Protein AF-A0A353ESQ9-F1 (afdb_monomer_lite)

Sequence (88 aa):
MGLQTERNQEQANLFSKDIQVAGDYLLEQYMGNVWPNMNIDWGTYKSHLGHEYELEGYGCFRCHDDEHETKKGKVISQDCDFCHDDPP

pLDDT: mean 89.02, std 9.3, range [56.88, 97.94]

Foldseek 3Di:
DVVVCVVPVVVCVVCVVVVVVVVVVVVVVQVVQDDVVVPTDVPPDDDLPAQPPVVVVSHPCVQQVLPPADPVSDGDHPPPVVPDPDDD

Secondary structure (DSSP, 8-state):
-HHHHHH-HHHHHHTHHHHHHHHHHHHHHHHHH-BGGGTB-TTSS---SSSTTGGGT-SGGGT-SS----TTS------GGGT--S--

Structure (mmCIF, N/CA/C/O backbone):
data_AF-A0A353ESQ9-F1
#
_entry.id   AF-A0A353ESQ9-F1
#
loop_
_atom_site.group_PDB
_atom_site.id
_atom_site.type_symbol
_atom_site.label_atom_id
_atom_site.label_alt_id
_atom_site.label_comp_id
_atom_site.label_asym_id
_atom_site.label_entity_id
_atom_site.label_seq_id
_atom_site.pdbx_PDB_ins_code
_atom_site.Cartn_x
_atom_site.Cartn_y
_atom_site.Cartn_z
_atom_site.occupancy
_atom_site.B_iso_or_equiv
_atom_site.auth_seq_id
_atom_site.auth_comp_id
_atom_site.auth_asym_id
_atom_site.auth_atom_id
_atom_site.pdbx_PDB_model_num
ATOM 1 N N . MET A 1 1 ? 18.547 -8.313 -17.520 1.00 78.31 1 MET A N 1
ATOM 2 C CA . MET A 1 1 ? 18.909 -7.585 -18.760 1.00 78.31 1 MET A CA 1
ATOM 3 C C . MET A 1 1 ? 18.208 -8.100 -20.016 1.00 78.31 1 MET A C 1
ATOM 5 O O . MET A 1 1 ? 17.735 -7.256 -20.759 1.00 78.31 1 MET A O 1
ATOM 9 N N . GLY A 1 2 ? 18.069 -9.417 -20.242 1.00 83.75 2 GLY A N 1
ATOM 10 C CA . GLY A 1 2 ? 17.519 -9.980 -21.497 1.00 83.75 2 GLY A CA 1
ATOM 11 C C . GLY A 1 2 ? 16.232 -9.325 -22.027 1.00 83.75 2 GLY A C 1
ATOM 12 O O . GLY A 1 2 ? 16.233 -8.805 -23.134 1.00 83.75 2 GLY A O 1
ATOM 13 N N . LEU A 1 3 ? 15.180 -9.221 -21.206 1.00 88.94 3 LEU A N 1
ATOM 14 C CA . LEU A 1 3 ? 13.920 -8.580 -21.625 1.00 88.94 3 LEU A CA 1
ATOM 15 C C . LEU A 1 3 ? 14.058 -7.084 -21.962 1.00 88.94 3 LEU A C 1
ATOM 17 O O . LEU A 1 3 ? 13.329 -6.566 -22.801 1.00 88.94 3 LEU A O 1
ATOM 21 N N . GLN A 1 4 ? 14.973 -6.364 -21.304 1.00 91.81 4 GLN A N 1
ATOM 22 C CA . GLN A 1 4 ? 15.198 -4.941 -21.598 1.00 91.81 4 GLN A CA 1
ATOM 23 C C . GLN A 1 4 ? 15.967 -4.769 -22.907 1.00 91.81 4 GLN A C 1
ATOM 25 O O . GLN A 1 4 ? 15.683 -3.864 -23.686 1.00 91.81 4 GLN A O 1
ATOM 30 N N . THR A 1 5 ? 16.884 -5.690 -23.186 1.00 93.38 5 THR A N 1
ATOM 31 C CA . THR A 1 5 ? 17.598 -5.772 -24.457 1.00 93.38 5 THR A CA 1
ATOM 32 C C . THR A 1 5 ? 16.660 -6.040 -25.639 1.00 93.38 5 THR A C 1
ATOM 34 O O . THR A 1 5 ? 16.842 -5.430 -26.689 1.00 93.38 5 THR A O 1
ATOM 37 N N . GLU A 1 6 ? 15.630 -6.875 -25.465 1.00 95.56 6 GLU A N 1
ATOM 38 C CA . GLU A 1 6 ? 14.596 -7.104 -26.490 1.00 95.56 6 GLU A CA 1
ATOM 39 C C . GLU A 1 6 ? 13.764 -5.848 -26.793 1.00 95.56 6 GLU A C 1
ATOM 41 O O . GLU A 1 6 ? 13.306 -5.671 -27.920 1.00 95.56 6 GLU A O 1
ATOM 46 N N . ARG A 1 7 ? 13.584 -4.954 -25.810 1.00 93.69 7 ARG A N 1
ATOM 47 C CA . ARG A 1 7 ? 12.870 -3.680 -25.996 1.00 93.69 7 ARG A CA 1
ATOM 48 C C . ARG A 1 7 ? 13.727 -2.651 -26.723 1.00 93.69 7 ARG A C 1
ATOM 50 O O . ARG A 1 7 ? 13.259 -2.024 -27.669 1.00 93.69 7 ARG A O 1
ATOM 57 N N . ASN A 1 8 ? 14.957 -2.450 -26.254 1.00 96.94 8 ASN A N 1
ATOM 58 C CA . ASN A 1 8 ? 15.937 -1.567 -26.875 1.00 96.94 8 ASN A CA 1
ATOM 59 C C . ASN A 1 8 ? 17.345 -1.899 -26.357 1.00 96.94 8 ASN A C 1
ATOM 61 O O . ASN A 1 8 ? 17.696 -1.578 -25.221 1.00 96.94 8 ASN A O 1
ATOM 65 N N . GLN A 1 9 ? 18.170 -2.509 -27.207 1.00 96.06 9 GLN A N 1
ATOM 66 C CA . GLN A 1 9 ? 19.533 -2.911 -26.859 1.00 96.06 9 GLN A CA 1
ATOM 67 C C . GLN A 1 9 ? 20.428 -1.730 -26.457 1.00 96.06 9 GLN A C 1
ATOM 69 O O . GLN A 1 9 ? 21.205 -1.855 -25.510 1.00 96.06 9 GLN A O 1
ATOM 74 N N . GLU A 1 10 ? 20.345 -0.608 -27.173 1.00 97.38 10 GLU A N 1
ATOM 75 C CA . GLU A 1 10 ? 21.197 0.561 -26.942 1.00 97.38 10 GLU A CA 1
ATOM 76 C C . GLU A 1 10 ? 20.886 1.198 -25.585 1.00 97.38 10 GLU A C 1
ATOM 78 O O . GLU A 1 10 ? 21.786 1.384 -24.766 1.00 97.38 10 GLU A O 1
ATOM 83 N N . GLN A 1 11 ? 19.603 1.430 -25.296 1.00 96.19 11 GLN A N 1
ATOM 84 C CA . GLN A 1 11 ? 19.164 1.959 -24.004 1.00 96.19 11 GLN A CA 1
ATOM 85 C C . GLN A 1 11 ? 19.447 0.983 -22.859 1.00 96.19 11 GLN A C 1
ATOM 87 O O . GLN A 1 11 ? 19.931 1.402 -21.810 1.00 96.19 11 GLN A O 1
ATOM 92 N N . ALA A 1 12 ? 19.202 -0.317 -23.050 1.00 95.38 12 ALA A N 1
ATOM 93 C CA . ALA A 1 12 ? 19.491 -1.323 -22.030 1.00 95.38 12 ALA A CA 1
ATOM 94 C C . ALA A 1 12 ? 20.985 -1.364 -21.672 1.00 95.38 12 ALA A C 1
ATOM 96 O O . ALA A 1 12 ? 21.333 -1.549 -20.508 1.00 95.38 12 ALA A O 1
ATOM 97 N N . ASN A 1 13 ? 21.870 -1.161 -22.650 1.00 96.00 13 ASN A N 1
ATOM 98 C CA . ASN A 1 13 ? 23.306 -1.074 -22.399 1.00 96.00 13 ASN A CA 1
ATOM 99 C C . ASN A 1 13 ? 23.669 0.230 -21.679 1.00 96.00 13 ASN A C 1
ATOM 101 O O . ASN A 1 13 ? 24.383 0.185 -20.673 1.00 96.00 13 ASN A O 1
ATOM 105 N N . LEU A 1 14 ? 23.139 1.364 -22.155 1.00 97.75 14 LEU A N 1
ATOM 106 C CA . LEU A 1 14 ? 23.387 2.690 -21.585 1.00 97.75 14 LEU A CA 1
ATOM 107 C C . LEU A 1 14 ? 22.976 2.773 -20.106 1.00 97.75 14 LEU A C 1
ATOM 109 O O . LEU A 1 14 ? 23.732 3.298 -19.295 1.00 97.75 14 LEU A O 1
ATOM 113 N N . PHE A 1 15 ? 21.825 2.199 -19.748 1.00 97.19 15 PHE A N 1
ATOM 114 C CA . PHE A 1 15 ? 21.258 2.230 -18.392 1.00 97.19 15 PHE A CA 1
ATOM 115 C C . PHE A 1 15 ? 21.422 0.909 -17.626 1.00 97.19 15 PHE A C 1
ATOM 117 O O . PHE A 1 15 ? 20.694 0.636 -16.673 1.00 97.19 15 PHE A O 1
ATOM 124 N N . SER A 1 16 ? 22.368 0.058 -18.034 1.00 96.00 16 SER A N 1
ATOM 125 C CA . SER A 1 16 ? 22.522 -1.300 -17.488 1.00 96.00 16 SER A CA 1
ATOM 126 C C . SER A 1 16 ? 22.658 -1.341 -15.963 1.00 96.00 16 SER A C 1
ATOM 128 O O . SER A 1 16 ? 22.052 -2.197 -15.318 1.00 96.00 16 SER A O 1
ATOM 130 N N . LYS A 1 17 ? 23.402 -0.395 -15.381 1.00 97.19 17 LYS A N 1
ATOM 131 C CA . LYS A 1 17 ? 23.576 -0.286 -13.929 1.00 97.19 17 LYS A CA 1
ATOM 132 C C . LYS A 1 17 ? 22.276 0.089 -13.218 1.00 97.19 17 LYS A C 1
ATOM 134 O O . LYS A 1 17 ? 21.929 -0.550 -12.232 1.00 97.19 17 LYS A O 1
ATOM 139 N N . ASP A 1 18 ? 21.549 1.078 -13.726 1.00 97.12 18 ASP A N 1
ATOM 140 C CA . ASP A 1 18 ? 20.296 1.530 -13.112 1.00 97.12 18 ASP A CA 1
ATOM 141 C C . ASP A 1 18 ? 19.229 0.434 -13.172 1.00 97.12 18 ASP A C 1
ATOM 143 O O . ASP A 1 18 ? 18.509 0.207 -12.204 1.00 97.12 18 ASP A O 1
ATOM 147 N N . ILE A 1 19 ? 19.184 -0.317 -14.278 1.00 95.75 19 ILE A N 1
ATOM 148 C CA . ILE A 1 19 ? 18.295 -1.474 -14.430 1.00 95.75 19 ILE A CA 1
ATOM 149 C C . ILE A 1 19 ? 18.631 -2.568 -13.410 1.00 95.75 19 ILE A C 1
ATOM 151 O O . ILE A 1 19 ? 17.716 -3.182 -12.862 1.00 95.75 19 ILE A O 1
ATOM 155 N N . GLN A 1 20 ? 19.916 -2.829 -13.152 1.00 95.38 20 GLN A N 1
ATOM 156 C CA . GLN A 1 20 ? 20.330 -3.795 -12.128 1.00 95.38 20 GLN A CA 1
ATOM 157 C C . GLN A 1 20 ? 19.910 -3.333 -10.731 1.00 95.38 20 GLN A C 1
ATOM 159 O O . GLN A 1 20 ? 19.238 -4.085 -10.034 1.00 95.38 20 GLN A O 1
ATOM 164 N N . VAL A 1 21 ? 20.204 -2.080 -10.372 1.00 97.75 21 VAL A N 1
ATOM 165 C CA . VAL A 1 21 ? 19.818 -1.501 -9.073 1.00 97.75 21 VAL A CA 1
ATOM 166 C C . VAL A 1 21 ? 18.301 -1.546 -8.870 1.00 97.75 21 VAL A C 1
ATOM 168 O O . VAL A 1 21 ? 17.831 -1.940 -7.805 1.00 97.75 21 VAL A O 1
ATOM 171 N 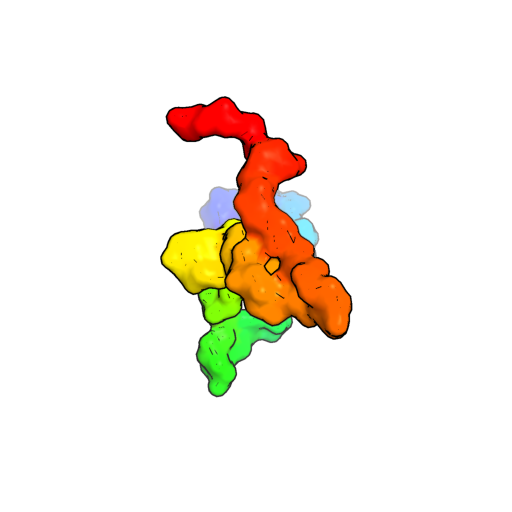N . ALA A 1 22 ? 17.521 -1.195 -9.895 1.00 96.75 22 ALA A N 1
ATOM 172 C CA . ALA A 1 22 ? 16.066 -1.287 -9.839 1.00 96.75 22 ALA A CA 1
ATOM 173 C C . ALA A 1 22 ? 15.583 -2.739 -9.680 1.00 96.75 22 ALA A C 1
ATOM 175 O O . ALA A 1 22 ? 14.647 -2.994 -8.925 1.00 96.75 22 ALA A O 1
ATOM 176 N N . GLY A 1 23 ? 16.218 -3.694 -10.365 1.00 95.88 23 GLY A N 1
ATOM 177 C CA . GLY A 1 23 ? 15.899 -5.117 -10.246 1.00 95.88 23 GLY A CA 1
ATOM 178 C C . GLY A 1 23 ? 16.151 -5.666 -8.842 1.00 95.88 23 GLY A C 1
ATOM 179 O O . GLY A 1 23 ? 15.278 -6.336 -8.292 1.00 95.88 23 GLY A O 1
ATOM 180 N N . ASP A 1 24 ? 17.301 -5.337 -8.253 1.00 97.19 24 ASP A N 1
ATOM 181 C CA . ASP A 1 24 ? 17.662 -5.756 -6.895 1.00 97.19 24 ASP A CA 1
ATOM 182 C C . ASP A 1 24 ? 16.687 -5.177 -5.864 1.00 97.19 24 ASP A C 1
ATOM 184 O O . ASP A 1 24 ? 16.178 -5.908 -5.014 1.00 97.19 24 ASP A O 1
ATOM 188 N N . TYR A 1 25 ? 16.344 -3.891 -5.997 1.00 97.88 25 TYR A N 1
ATOM 189 C CA . TYR A 1 25 ? 15.353 -3.246 -5.138 1.00 97.88 25 TYR A CA 1
ATOM 190 C C . TYR A 1 25 ? 13.983 -3.934 -5.228 1.00 97.88 25 TYR A C 1
ATOM 192 O O . TYR A 1 25 ? 13.380 -4.251 -4.205 1.00 97.88 25 TYR A O 1
ATOM 200 N N . LEU A 1 26 ? 13.493 -4.215 -6.441 1.00 96.88 26 LEU A N 1
ATOM 201 C CA . LEU A 1 26 ? 12.210 -4.900 -6.628 1.00 96.88 26 LEU A CA 1
ATOM 202 C C . LEU A 1 26 ? 12.214 -6.313 -6.031 1.00 96.88 26 LEU A C 1
ATOM 204 O O . LEU A 1 26 ? 11.215 -6.720 -5.437 1.00 96.88 26 LEU A O 1
ATOM 208 N N . LEU A 1 27 ? 13.320 -7.050 -6.167 1.00 97.00 27 LEU A N 1
ATOM 209 C CA . LEU A 1 27 ? 13.465 -8.376 -5.569 1.00 97.00 27 LEU A CA 1
ATOM 210 C C . LEU A 1 27 ? 13.423 -8.302 -4.039 1.00 97.00 27 LEU A C 1
ATOM 212 O O . LEU A 1 27 ? 12.691 -9.070 -3.418 1.00 97.00 27 LEU A O 1
ATOM 216 N N . GLU A 1 28 ? 14.159 -7.364 -3.441 1.00 97.94 28 GLU A N 1
ATOM 217 C CA . GLU A 1 28 ? 14.152 -7.135 -1.994 1.00 97.94 28 GLU A CA 1
ATOM 218 C C . GLU A 1 28 ? 12.740 -6.811 -1.491 1.00 97.94 28 GLU A C 1
ATOM 220 O O . GLU A 1 28 ? 12.262 -7.435 -0.542 1.00 97.94 28 GLU A O 1
ATOM 225 N N . GLN A 1 29 ? 12.029 -5.901 -2.167 1.00 97.06 29 GLN A N 1
ATOM 226 C CA . GLN A 1 29 ? 10.659 -5.553 -1.787 1.00 97.06 29 GLN A CA 1
ATOM 227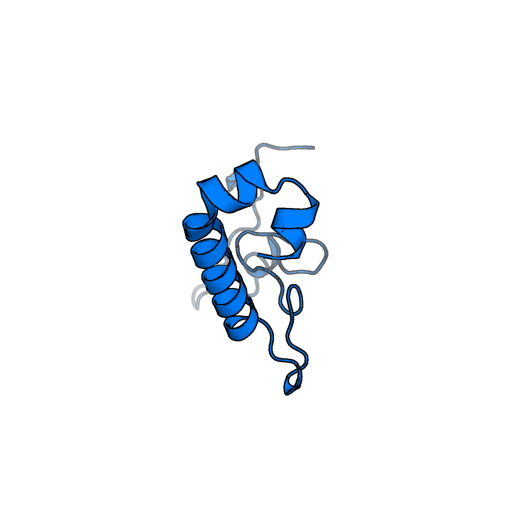 C C . GLN A 1 29 ? 9.706 -6.743 -1.931 1.00 97.06 29 GLN A C 1
ATOM 229 O O . GLN A 1 29 ? 8.872 -6.968 -1.055 1.00 97.06 29 GLN A O 1
ATOM 234 N N . TYR A 1 30 ? 9.830 -7.537 -2.996 1.00 96.25 30 TYR A N 1
ATOM 235 C CA . TYR A 1 30 ? 9.011 -8.733 -3.173 1.00 96.25 30 TYR A CA 1
ATOM 236 C C . TYR A 1 30 ? 9.253 -9.748 -2.048 1.00 96.25 30 TYR A C 1
ATOM 238 O O . TYR A 1 30 ? 8.301 -10.212 -1.426 1.00 96.25 30 TYR A O 1
ATOM 246 N N . MET A 1 31 ? 10.518 -10.051 -1.743 1.00 96.06 31 MET A N 1
ATOM 247 C CA . MET A 1 31 ? 10.877 -11.008 -0.692 1.00 96.06 31 MET A CA 1
ATOM 248 C C . MET A 1 31 ? 10.481 -10.530 0.710 1.00 96.06 31 MET A C 1
ATOM 250 O O . MET A 1 31 ? 10.165 -11.357 1.561 1.00 96.06 31 MET A O 1
ATOM 254 N N . GLY A 1 32 ? 10.477 -9.217 0.955 1.00 95.00 32 GLY A N 1
ATOM 255 C CA . GLY A 1 32 ? 10.039 -8.642 2.227 1.00 95.00 32 GLY A CA 1
ATOM 256 C C . GLY A 1 32 ? 8.520 -8.654 2.433 1.00 95.00 32 GLY A C 1
ATOM 257 O O . GLY A 1 32 ? 8.068 -8.753 3.572 1.00 95.00 32 GLY A O 1
ATOM 258 N N . ASN A 1 33 ? 7.727 -8.585 1.358 1.00 94.69 33 ASN A N 1
ATOM 259 C CA . ASN A 1 33 ? 6.276 -8.367 1.445 1.00 94.69 33 ASN A CA 1
ATOM 260 C C . ASN A 1 33 ? 5.420 -9.571 1.013 1.00 94.69 33 ASN A C 1
ATOM 262 O O . ASN A 1 33 ? 4.253 -9.636 1.390 1.00 94.69 33 ASN A O 1
ATOM 266 N N . VAL A 1 34 ? 5.965 -10.541 0.269 1.00 96.88 34 VAL A N 1
ATOM 267 C CA . VAL A 1 34 ? 5.219 -11.719 -0.210 1.00 96.88 34 VAL A CA 1
ATOM 268 C C . VAL A 1 34 ? 5.666 -12.980 0.529 1.00 96.88 34 VAL A C 1
ATOM 270 O O . VAL A 1 34 ? 6.806 -13.423 0.400 1.00 96.88 34 VAL A O 1
ATOM 273 N N . TRP A 1 35 ? 4.744 -13.590 1.278 1.00 97.38 35 TRP A N 1
ATOM 274 C CA . TRP A 1 35 ? 4.985 -14.760 2.128 1.00 97.38 35 TRP A CA 1
ATOM 275 C C . TRP A 1 35 ? 3.983 -15.885 1.806 1.00 97.38 35 TRP A C 1
ATOM 277 O O . TRP A 1 35 ? 2.965 -16.031 2.492 1.00 97.38 35 TRP A O 1
ATOM 287 N N . PRO A 1 36 ? 4.266 -16.737 0.798 1.00 95.94 36 PRO A N 1
ATOM 288 C CA . PRO A 1 36 ? 3.300 -17.716 0.290 1.00 95.94 36 PRO A CA 1
ATOM 289 C C . PRO A 1 36 ? 2.811 -18.730 1.329 1.00 95.94 36 PRO A C 1
ATOM 291 O O . PRO A 1 36 ? 1.625 -19.031 1.380 1.00 95.94 36 PRO A O 1
ATOM 294 N N . ASN A 1 37 ? 3.690 -1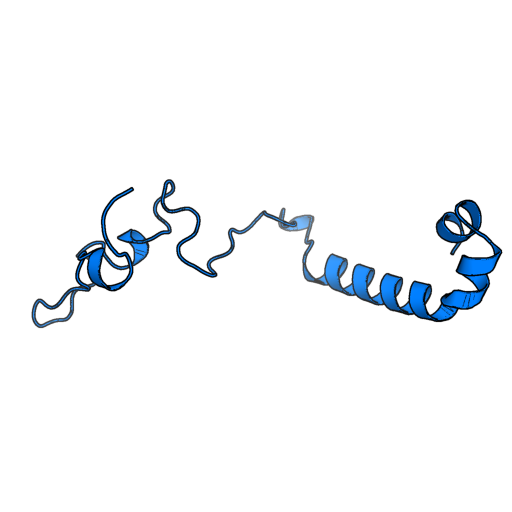9.216 2.211 1.00 97.25 37 ASN A N 1
ATOM 295 C CA . ASN A 1 37 ? 3.311 -20.192 3.246 1.00 97.25 37 ASN A CA 1
ATOM 296 C C . ASN A 1 37 ? 2.320 -19.629 4.277 1.00 97.25 37 ASN A C 1
ATOM 298 O O . ASN A 1 37 ? 1.648 -20.395 4.961 1.00 97.25 37 ASN A O 1
ATOM 302 N N . MET A 1 38 ? 2.253 -18.302 4.404 1.00 96.75 38 MET A N 1
ATOM 303 C CA . MET A 1 38 ? 1.305 -17.606 5.272 1.00 96.75 38 MET A CA 1
ATOM 304 C C . MET A 1 38 ? 0.088 -17.082 4.498 1.00 96.75 38 MET A C 1
ATOM 306 O O . MET A 1 38 ? -0.775 -16.459 5.105 1.00 96.75 38 MET A O 1
ATOM 310 N N . ASN A 1 39 ? 0.011 -17.335 3.185 1.00 96.31 39 ASN A N 1
ATOM 311 C CA . ASN A 1 39 ? -0.956 -16.732 2.264 1.00 96.31 39 ASN A CA 1
ATOM 312 C C . ASN A 1 39 ? -0.955 -15.194 2.329 1.00 96.31 39 ASN A C 1
ATOM 314 O O . ASN A 1 39 ? -2.018 -14.584 2.341 1.00 96.31 39 ASN A O 1
ATOM 318 N N . ILE A 1 40 ? 0.232 -14.581 2.420 1.00 96.44 40 ILE A N 1
ATOM 319 C CA . ILE A 1 40 ? 0.382 -13.120 2.413 1.00 96.44 40 ILE A CA 1
ATOM 320 C C . ILE A 1 40 ? 0.981 -12.675 1.081 1.00 96.44 40 ILE A C 1
ATOM 322 O O . ILE A 1 40 ? 2.058 -13.124 0.686 1.00 96.44 40 ILE A O 1
ATOM 326 N N . ASP A 1 41 ? 0.295 -11.750 0.427 1.00 95.38 41 ASP A N 1
ATOM 327 C CA . ASP A 1 41 ? 0.689 -11.052 -0.788 1.00 95.38 41 ASP A CA 1
ATOM 328 C C . ASP A 1 41 ? 0.254 -9.572 -0.754 1.00 95.38 41 ASP A C 1
ATOM 330 O O . ASP A 1 41 ? -0.279 -9.057 0.238 1.00 95.38 41 ASP A O 1
ATOM 334 N N . TRP A 1 42 ? 0.506 -8.861 -1.853 1.00 92.12 42 TRP A N 1
ATOM 335 C CA . TRP A 1 42 ? 0.054 -7.485 -2.024 1.00 92.12 42 TRP A CA 1
ATOM 336 C C . TRP A 1 42 ? -1.475 -7.409 -2.010 1.00 92.12 42 TRP A C 1
ATOM 338 O O . TRP A 1 42 ? -2.138 -7.940 -2.895 1.00 92.12 42 TRP A O 1
ATOM 348 N N . GLY A 1 43 ? -2.023 -6.684 -1.034 1.00 88.44 43 GLY A N 1
ATOM 349 C CA . GLY A 1 43 ? -3.470 -6.543 -0.854 1.00 88.44 43 GLY A CA 1
ATOM 350 C C . GLY A 1 43 ? -4.087 -7.551 0.117 1.00 88.44 43 GLY A C 1
ATOM 351 O O . GLY A 1 43 ? -5.268 -7.415 0.424 1.00 88.44 43 GLY A O 1
ATOM 352 N N . THR A 1 44 ? -3.310 -8.496 0.667 1.00 92.56 44 THR A N 1
ATOM 353 C CA . THR A 1 44 ? -3.790 -9.389 1.740 1.00 92.56 44 THR A CA 1
ATOM 354 C C . THR A 1 44 ? -4.285 -8.601 2.957 1.00 92.56 44 THR A C 1
ATOM 356 O O . THR A 1 44 ? -5.329 -8.919 3.524 1.00 92.56 44 THR A O 1
ATOM 359 N N . TYR A 1 45 ? -3.552 -7.557 3.358 1.00 88.19 45 TYR A N 1
ATOM 360 C CA . TYR A 1 45 ? -3.960 -6.650 4.430 1.00 88.19 45 TYR A CA 1
ATOM 361 C C . TYR A 1 45 ? -4.335 -5.287 3.863 1.00 88.19 45 TYR A C 1
ATOM 363 O O . TYR A 1 45 ? -3.637 -4.740 3.007 1.00 88.19 45 TYR A O 1
ATOM 371 N N . LYS A 1 46 ? -5.427 -4.722 4.380 1.00 83.12 46 LYS A N 1
ATOM 372 C CA . LYS A 1 46 ? -5.849 -3.369 4.024 1.00 83.12 46 LYS A CA 1
ATOM 373 C C . LYS A 1 46 ? -4.853 -2.350 4.552 1.00 83.12 46 LYS A C 1
ATOM 375 O O . LYS A 1 46 ? -4.316 -2.491 5.651 1.00 83.12 46 LYS A O 1
ATOM 380 N N . SER A 1 47 ? -4.664 -1.285 3.782 1.00 78.12 47 SER A N 1
ATOM 381 C CA . SER A 1 47 ? -4.030 -0.084 4.308 1.00 78.12 47 SER A CA 1
ATOM 382 C C . SER A 1 47 ? -4.913 0.496 5.412 1.00 78.12 47 SER A C 1
ATOM 384 O O . SER A 1 47 ? -6.120 0.644 5.241 1.00 78.12 47 SER A O 1
ATOM 386 N N . HIS A 1 48 ? -4.303 0.829 6.545 1.00 76.25 48 HIS A N 1
ATOM 387 C CA . HIS A 1 48 ? -4.936 1.622 7.600 1.00 76.25 48 HIS A CA 1
ATOM 388 C C . HIS A 1 48 ? -4.454 3.079 7.582 1.00 76.25 48 HIS A C 1
ATOM 390 O O . HIS A 1 48 ? -4.664 3.809 8.550 1.00 76.25 48 HIS A O 1
ATOM 396 N N . LEU A 1 49 ? -3.753 3.485 6.518 1.00 80.69 49 LEU A N 1
ATOM 397 C CA . LEU A 1 49 ? -3.431 4.886 6.283 1.00 80.69 49 LEU A CA 1
ATOM 398 C C . LEU A 1 49 ? -4.689 5.577 5.745 1.00 80.69 49 LEU A C 1
ATOM 400 O O . LEU A 1 49 ? -5.191 5.200 4.692 1.00 80.69 49 LEU A O 1
ATOM 404 N N . GLY A 1 50 ? -5.182 6.578 6.477 1.00 75.00 50 GLY A N 1
ATOM 405 C CA . GLY A 1 50 ? -6.428 7.286 6.163 1.00 75.00 50 GLY A CA 1
ATOM 406 C C . GLY A 1 50 ? -7.698 6.577 6.661 1.00 75.00 50 GLY A C 1
ATOM 407 O O . GLY A 1 50 ? -7.636 5.499 7.246 1.00 75.00 50 GLY A O 1
ATOM 408 N N . HIS A 1 51 ? -8.860 7.202 6.438 1.00 77.38 51 HIS A N 1
ATOM 409 C CA . HIS A 1 51 ? -10.197 6.644 6.722 1.00 77.38 51 HIS A CA 1
ATOM 410 C C . HIS A 1 51 ? -10.760 5.866 5.516 1.00 77.38 51 HIS A C 1
ATOM 412 O O . HIS A 1 51 ? -11.952 5.922 5.217 1.00 77.38 51 HIS A O 1
ATOM 418 N N . GLU A 1 52 ? -9.889 5.182 4.773 1.00 73.81 52 GLU A N 1
ATOM 419 C CA . GLU A 1 52 ? -10.288 4.358 3.631 1.00 73.81 52 GLU A CA 1
ATOM 420 C C . GLU A 1 52 ? -11.152 3.164 4.090 1.00 73.81 52 GLU A C 1
ATOM 422 O O . GLU A 1 52 ? -11.102 2.744 5.247 1.00 73.81 52 GLU A O 1
ATOM 427 N N . TYR A 1 53 ? -11.936 2.585 3.174 1.00 76.12 53 TYR A N 1
ATOM 428 C CA . TYR A 1 53 ? -12.822 1.439 3.451 1.00 76.12 53 TYR A CA 1
ATOM 429 C C . TYR A 1 53 ? -13.930 1.733 4.482 1.00 76.12 53 TYR A C 1
ATOM 431 O O . TYR A 1 53 ? -14.347 0.845 5.231 1.00 76.12 53 TYR A O 1
ATOM 439 N N . GLU A 1 54 ? -14.440 2.969 4.505 1.00 72.56 54 GLU A N 1
ATOM 440 C CA . GLU A 1 54 ? -15.563 3.386 5.360 1.00 72.56 54 GLU A CA 1
ATOM 441 C C . GLU A 1 54 ? -16.774 2.454 5.247 1.00 72.56 54 GLU A C 1
ATOM 443 O O . GLU A 1 54 ? -17.302 2.013 6.266 1.00 72.56 54 GLU A O 1
ATOM 448 N N . LEU A 1 55 ? -17.140 2.071 4.019 1.00 71.31 55 LEU A N 1
ATOM 449 C CA . LEU A 1 55 ? -18.250 1.151 3.735 1.00 71.31 55 LEU A CA 1
ATOM 450 C C . LEU A 1 55 ? -18.085 -0.235 4.378 1.00 71.31 55 LEU A C 1
ATOM 452 O O . LEU A 1 55 ? -19.044 -0.996 4.461 1.00 71.31 55 LEU A O 1
ATOM 456 N N . GLU A 1 56 ? -16.877 -0.569 4.826 1.00 74.88 56 GLU A N 1
ATOM 457 C CA . GLU A 1 56 ? -16.543 -1.835 5.472 1.00 74.88 56 GLU A CA 1
ATOM 458 C C . GLU A 1 56 ? -16.289 -1.673 6.982 1.00 74.88 56 GLU A C 1
ATOM 460 O O . GLU A 1 56 ? -15.811 -2.606 7.621 1.00 74.88 56 GLU A O 1
ATOM 465 N N . GLY A 1 57 ? -16.600 -0.503 7.558 1.00 70.56 57 GLY A N 1
ATOM 466 C CA . GLY A 1 57 ? -16.493 -0.225 8.995 1.00 70.56 57 GLY A CA 1
ATOM 467 C C . GLY A 1 57 ? -15.121 0.274 9.462 1.00 70.56 57 GLY A C 1
ATOM 468 O O . GLY A 1 57 ? -14.884 0.365 10.662 1.00 70.56 57 GLY A O 1
ATOM 469 N N . TYR A 1 58 ? -14.211 0.607 8.541 1.00 74.69 58 TYR A N 1
ATOM 470 C CA . TYR A 1 58 ? -12.835 1.017 8.871 1.00 74.69 58 TYR A CA 1
ATOM 471 C C . TYR A 1 58 ? -12.557 2.522 8.696 1.00 74.69 58 TYR A C 1
ATOM 473 O O . TYR A 1 58 ? -11.426 2.957 8.911 1.00 74.69 58 TYR A O 1
ATOM 481 N N . GLY A 1 59 ? -13.586 3.304 8.351 1.00 80.56 59 GLY A N 1
ATOM 482 C CA . GLY A 1 59 ? -13.527 4.760 8.170 1.00 80.56 59 GLY A CA 1
ATOM 483 C C . GLY A 1 59 ? -13.882 5.542 9.438 1.00 80.56 59 GLY A C 1
ATOM 484 O O . GLY A 1 59 ? -13.413 5.205 10.524 1.00 80.56 59 GLY A O 1
ATOM 485 N N . CYS A 1 60 ? -14.725 6.573 9.310 1.00 83.06 60 CYS A N 1
ATOM 486 C CA . CYS A 1 60 ? -15.095 7.501 10.391 1.00 83.06 60 CYS A CA 1
ATOM 487 C C . CYS A 1 60 ? -15.508 6.780 11.686 1.00 83.06 60 CYS A C 1
ATOM 489 O O . CYS A 1 60 ? -14.986 7.048 12.771 1.00 83.06 60 CYS A O 1
ATOM 491 N N . PHE A 1 61 ? -16.379 5.779 11.564 1.00 85.25 61 PHE A N 1
ATOM 492 C CA . PHE A 1 61 ? -16.926 5.054 12.710 1.00 85.25 61 PHE A CA 1
ATOM 493 C C . PHE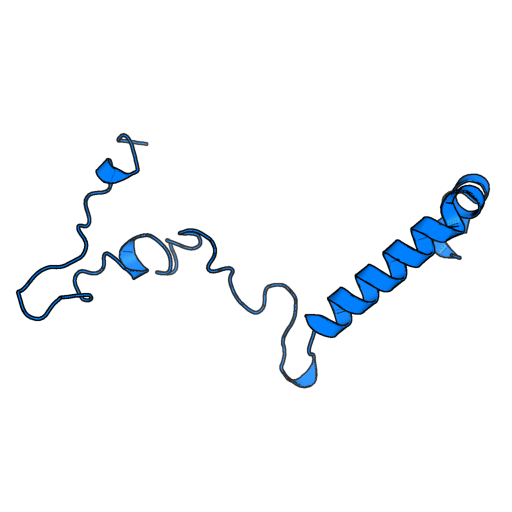 A 1 61 ? -15.958 4.071 13.367 1.00 85.25 61 PHE A C 1
ATOM 495 O O . PHE A 1 61 ? -16.298 3.510 14.392 1.00 85.25 61 PHE A O 1
ATOM 502 N N . ARG A 1 62 ? -14.733 3.883 12.863 1.00 84.75 62 ARG A N 1
ATOM 503 C CA . ARG A 1 62 ? -13.735 3.073 13.580 1.00 84.75 62 ARG A CA 1
ATOM 504 C C . ARG A 1 62 ? -13.373 3.667 14.949 1.00 84.75 62 ARG A C 1
ATOM 506 O O . ARG A 1 62 ? -12.986 2.932 15.852 1.00 84.75 62 ARG A O 1
ATOM 513 N N . CYS A 1 63 ? -13.414 4.994 15.059 1.00 86.38 63 CYS A N 1
ATOM 514 C CA . CYS A 1 63 ? -13.053 5.728 16.276 1.00 86.38 63 CYS A CA 1
ATOM 515 C C . CYS A 1 63 ? -14.206 6.598 16.791 1.00 86.38 63 CYS A C 1
ATOM 517 O O . CYS A 1 63 ? -14.248 6.932 17.971 1.00 86.38 63 CYS A O 1
ATOM 519 N N . HIS A 1 64 ? -15.125 6.989 15.910 1.00 87.56 64 HIS A N 1
ATOM 520 C CA . HIS A 1 64 ? -16.298 7.788 16.242 1.00 87.56 64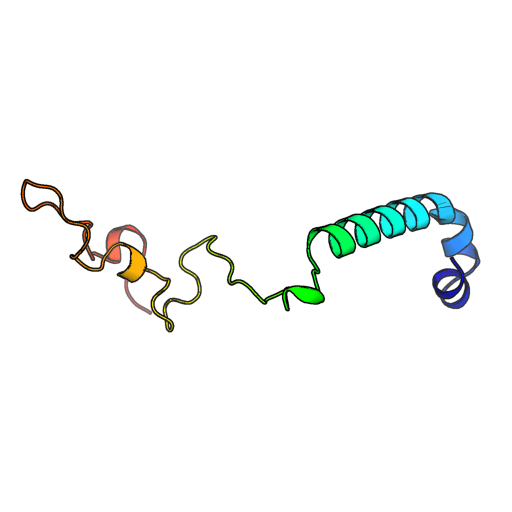 HIS A CA 1
ATOM 521 C C . HIS A 1 64 ? -17.531 6.887 16.439 1.00 87.56 64 HIS A C 1
ATOM 523 O O . HIS A 1 64 ? -18.617 7.224 15.995 1.00 87.56 64 HIS A O 1
ATOM 529 N N . ASP A 1 65 ? -17.372 5.715 17.055 1.00 88.19 65 ASP A N 1
ATOM 530 C CA . ASP A 1 65 ? -18.441 4.726 17.305 1.00 88.19 65 ASP A CA 1
ATOM 531 C C . ASP A 1 65 ? -19.220 4.955 18.611 1.00 88.19 65 ASP A C 1
ATOM 533 O O . ASP A 1 65 ? -20.123 4.186 18.923 1.00 88.19 65 ASP A O 1
ATOM 537 N N . ASP A 1 66 ? -18.861 5.980 19.389 1.00 90.19 66 ASP A N 1
ATOM 538 C CA . ASP A 1 66 ? -19.317 6.213 20.769 1.00 90.19 66 ASP A CA 1
ATOM 539 C C . ASP A 1 66 ? -18.951 5.104 21.780 1.00 90.19 66 ASP A C 1
ATOM 541 O O . ASP A 1 66 ? -19.250 5.234 22.967 1.00 90.19 66 ASP A O 1
ATOM 545 N N . GLU A 1 67 ? -18.235 4.053 21.370 1.00 90.94 67 GLU A N 1
ATOM 546 C CA . GLU A 1 67 ? -17.759 2.986 22.261 1.00 90.94 67 GLU A CA 1
ATOM 547 C C . GLU A 1 67 ? -16.406 3.342 22.901 1.00 90.94 67 GLU A C 1
ATOM 549 O O . GLU A 1 67 ? -16.068 2.879 23.997 1.00 90.94 67 GLU A O 1
ATOM 554 N N . HIS A 1 68 ? -15.637 4.225 22.258 1.00 91.56 68 HIS A N 1
ATOM 555 C CA . HIS A 1 68 ? -14.379 4.759 22.780 1.00 91.56 68 HIS A CA 1
ATOM 556 C C . HIS A 1 68 ? -14.613 5.862 23.832 1.00 91.56 68 HIS A C 1
ATOM 558 O O . HIS A 1 68 ? -14.338 7.046 23.616 1.00 91.56 68 HIS A O 1
ATOM 564 N N . GLU A 1 69 ? -15.104 5.459 25.007 1.00 95.19 69 GLU A N 1
ATOM 565 C CA . GLU A 1 69 ? -15.477 6.355 26.106 1.00 95.19 69 GLU A CA 1
ATOM 566 C C . GLU A 1 69 ? -14.410 6.429 27.217 1.00 95.19 69 GLU A C 1
ATOM 568 O O . GLU A 1 69 ? -13.885 5.435 27.728 1.00 95.19 69 GLU A O 1
ATOM 573 N N . THR A 1 70 ? -14.093 7.645 27.662 1.00 95.88 70 THR A N 1
ATOM 574 C CA . THR A 1 70 ? -13.300 7.847 28.884 1.00 95.88 70 THR A CA 1
ATOM 575 C C . THR A 1 70 ? -14.116 7.520 30.138 1.00 95.88 70 THR A C 1
ATOM 577 O O . THR A 1 70 ? -15.330 7.653 30.155 1.00 95.88 70 THR A O 1
ATOM 580 N N . LYS A 1 71 ? -13.453 7.276 31.278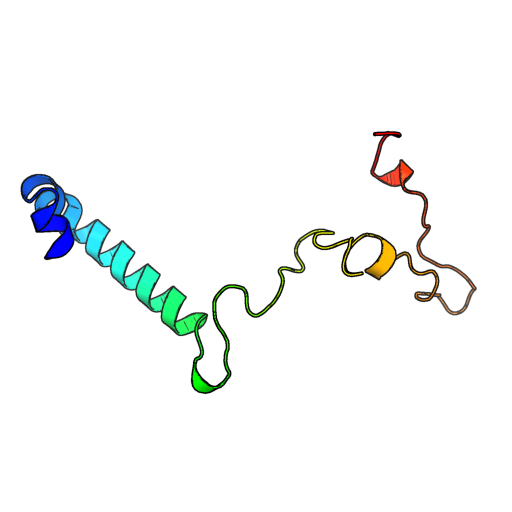 1.00 96.56 71 LYS A N 1
ATOM 581 C CA . LYS A 1 71 ? -14.118 7.061 32.589 1.00 96.56 71 LYS A CA 1
ATOM 582 C C . LYS A 1 71 ? -15.085 8.175 33.042 1.00 96.56 71 LYS A C 1
ATOM 584 O O . LYS A 1 71 ? -15.723 8.031 34.079 1.00 96.56 71 LYS A O 1
ATOM 589 N N . LYS A 1 72 ? -15.104 9.320 32.355 1.00 96.69 72 LYS A N 1
ATOM 590 C CA . LYS A 1 72 ? -15.932 10.491 32.667 1.00 96.69 72 LYS A CA 1
ATOM 591 C C . LYS A 1 72 ? -17.066 10.717 31.656 1.00 96.69 72 LYS A C 1
ATOM 593 O O . LYS A 1 72 ? -17.660 11.789 31.709 1.00 96.69 72 LYS A O 1
ATOM 598 N N . GLY A 1 73 ? -17.338 9.798 30.727 1.00 95.00 73 GLY A N 1
ATOM 599 C CA . GLY A 1 73 ? -18.416 9.994 29.748 1.00 95.00 73 GLY A CA 1
ATOM 600 C C . GLY A 1 73 ? -18.011 10.666 28.441 1.00 95.00 73 GLY A C 1
ATOM 601 O O . GLY A 1 73 ? -18.865 10.923 27.603 1.00 95.00 73 GLY A O 1
ATOM 602 N N . LYS A 1 74 ? -16.736 11.030 28.256 1.00 96.06 74 LYS A N 1
ATOM 603 C CA . LYS A 1 74 ? -16.308 11.711 27.024 1.00 96.06 74 LYS A CA 1
ATOM 604 C C . LYS A 1 74 ? -15.995 10.695 25.927 1.00 96.06 74 LYS A C 1
ATOM 606 O O . LYS A 1 74 ? -15.104 9.874 26.143 1.00 96.06 74 LYS A O 1
ATOM 611 N N . VAL A 1 75 ? -16.648 10.853 24.779 1.00 95.19 75 VAL A N 1
ATOM 612 C CA . VAL A 1 75 ? -16.409 10.132 23.517 1.00 95.19 75 VAL A CA 1
ATOM 613 C C . VAL A 1 75 ? -15.774 11.048 22.464 1.00 95.19 75 VAL A C 1
ATOM 615 O O . VAL A 1 75 ? -15.628 12.261 22.676 1.00 95.19 75 VAL A O 1
ATOM 618 N N . ILE A 1 76 ? -15.371 10.469 21.336 1.00 91.44 76 ILE A N 1
ATOM 619 C CA . ILE A 1 76 ? -14.933 11.210 20.150 1.00 91.44 76 ILE A CA 1
ATOM 620 C C . ILE A 1 76 ? -16.187 11.632 19.368 1.00 91.44 76 ILE A C 1
ATOM 622 O O . ILE A 1 76 ? -17.037 10.805 19.070 1.00 91.44 76 ILE A O 1
ATOM 626 N N . SER A 1 77 ? -16.332 12.925 19.072 1.00 90.31 77 SER A N 1
ATOM 627 C CA . SER A 1 77 ? -17.558 13.480 18.476 1.00 90.31 77 SER A CA 1
ATOM 628 C C . SER A 1 77 ? -17.763 13.032 17.032 1.00 90.31 77 SER A C 1
ATOM 630 O O . SER A 1 77 ? -16.855 13.187 16.228 1.00 90.31 77 SER A O 1
ATOM 632 N N . GLN A 1 78 ? -18.961 12.562 16.689 1.00 89.06 78 GLN A N 1
ATOM 633 C CA . GLN A 1 78 ? -19.373 12.191 15.324 1.00 89.06 78 GLN A CA 1
ATOM 634 C C . GLN A 1 78 ? -19.696 13.384 14.400 1.00 89.06 78 GLN A C 1
ATOM 636 O O . GLN A 1 78 ? -20.321 13.195 13.362 1.00 89.06 78 GLN A O 1
ATOM 641 N N . ASP A 1 79 ? -19.315 14.611 14.762 1.00 88.94 79 ASP A N 1
ATOM 642 C CA . ASP A 1 79 ? -19.566 15.789 13.929 1.00 88.94 79 ASP A CA 1
ATOM 643 C C . ASP A 1 79 ? -18.654 15.772 12.689 1.00 88.94 79 ASP A C 1
ATOM 645 O O . ASP A 1 79 ? -17.435 15.960 12.781 1.00 88.94 79 ASP A O 1
ATOM 649 N N . CYS A 1 80 ? -19.255 15.490 11.531 1.00 83.81 80 CYS A N 1
ATOM 650 C CA . CYS A 1 80 ? -18.565 15.405 10.248 1.00 83.81 80 CYS A CA 1
ATOM 651 C C . CYS A 1 80 ? -17.995 16.765 9.818 1.00 83.81 80 CYS A C 1
ATOM 653 O O . CYS A 1 80 ? -16.963 16.805 9.137 1.00 83.81 80 CYS A O 1
ATOM 655 N N . ASP A 1 81 ? -18.593 17.861 10.296 1.00 86.50 81 ASP A N 1
ATOM 656 C CA . ASP A 1 81 ? -18.258 19.221 9.878 1.00 86.50 81 ASP A CA 1
ATOM 657 C C . ASP A 1 81 ? -16.912 19.694 10.438 1.00 86.50 81 ASP A C 1
ATOM 659 O O . ASP A 1 81 ? -16.332 20.694 10.016 1.00 86.50 81 ASP A O 1
ATOM 663 N N . PHE A 1 82 ? -16.348 18.947 11.389 1.00 81.62 82 PHE A N 1
ATOM 664 C CA . PHE A 1 82 ? -15.004 19.218 11.884 1.00 81.62 82 PHE A CA 1
ATOM 665 C C . PHE A 1 82 ? -13.913 19.018 10.836 1.00 81.62 82 PHE A C 1
ATOM 667 O O . PHE A 1 82 ? -12.809 19.542 11.006 1.00 81.62 82 PHE A O 1
ATOM 674 N N . CYS A 1 83 ? -14.175 18.225 9.798 1.00 78.19 83 CYS A N 1
ATOM 675 C CA . CYS A 1 83 ? -13.200 17.919 8.751 1.00 78.19 83 CYS A CA 1
ATOM 676 C C . CYS A 1 83 ? -13.772 18.018 7.333 1.00 78.19 83 CYS A C 1
ATOM 678 O O . CYS A 1 83 ? -12.990 18.088 6.384 1.00 78.19 83 CYS A O 1
ATOM 680 N N . HIS A 1 84 ? -15.095 18.024 7.181 1.00 80.00 84 HIS A N 1
ATOM 681 C CA . HIS A 1 84 ? -15.788 18.176 5.909 1.00 80.00 84 HIS A CA 1
ATOM 682 C C . HIS A 1 84 ? -16.593 19.478 5.930 1.00 80.00 84 HIS A C 1
ATOM 684 O O . HIS A 1 84 ? -17.201 19.797 6.934 1.00 80.00 84 HIS A O 1
ATOM 690 N N . ASP A 1 85 ? -16.616 20.237 4.840 1.00 83.19 85 ASP A N 1
ATOM 691 C CA . ASP A 1 85 ? -17.588 21.325 4.689 1.00 83.19 85 ASP A CA 1
ATOM 692 C C . ASP A 1 85 ? -18.792 20.752 3.906 1.00 83.19 85 ASP A C 1
ATOM 694 O O . ASP A 1 85 ? -18.614 20.246 2.796 1.00 83.19 85 ASP A O 1
ATOM 698 N N . ASP A 1 86 ? -19.988 20.760 4.500 1.00 64.25 86 ASP A N 1
ATOM 699 C CA . ASP A 1 86 ? -21.186 20.012 4.057 1.00 64.25 86 ASP A CA 1
ATOM 700 C C . ASP A 1 86 ? -21.971 20.672 2.885 1.00 64.25 86 ASP A C 1
ATOM 702 O O . ASP A 1 86 ? -21.968 21.909 2.784 1.00 64.25 86 ASP A O 1
ATOM 706 N N . PRO A 1 87 ? -22.761 19.932 2.057 1.00 66.69 87 PRO A N 1
ATOM 707 C CA . PRO A 1 87 ? -22.801 18.478 1.814 1.00 66.69 87 PRO A CA 1
ATOM 708 C C . PRO A 1 87 ? -22.497 18.085 0.334 1.00 66.69 87 PRO A C 1
ATOM 710 O O . PRO A 1 87 ? -22.348 18.970 -0.514 1.00 66.69 87 PRO A O 1
ATOM 713 N N . PRO A 1 88 ? -22.406 16.773 -0.001 1.00 56.88 88 PRO A N 1
ATOM 714 C CA . PRO A 1 88 ? -22.210 16.247 -1.369 1.00 56.88 88 PRO A CA 1
ATOM 715 C C . PRO A 1 88 ? -23.127 16.811 -2.467 1.00 56.88 88 PRO A C 1
ATOM 717 O O . PRO A 1 88 ? -24.319 17.086 -2.194 1.00 56.88 88 PRO A O 1
#

Radius of gyration: 23.55 Å; chains: 1; bounding box: 46×42×60 Å